Protein AF-A0A960L2B5-F1 (afdb_monomer)

Secondary structure (DSSP, 8-state):
------TTHHHHHHHHHHTT-EEEEEE--------SSSPPPPP-----EEEEE--SSHHHHHHTTTT-HHHHTT------PPPP-

Nearest PDB structures (foldseek):
  5d4p-assembly1_A  TM=3.822E-01  e=1.487E+00  Thiomonas arsenitoxydans
  4aff-assembly1_A  TM=2.546E-01  e=8.773E+00  Synechococcus elongatus

Mean predicted aligned error: 6.1 Å

Solvent-accessible surface area (backbone atoms only — not comparable to full-atom values): 5751 Å² total; per-residue (Å²): 141,79,85,68,79,57,73,51,49,64,65,33,52,50,56,43,45,73,70,72,29,54,71,54,65,47,76,44,72,92,85,84,63,78,51,97,74,73,85,47,66,78,81,78,76,94,59,63,53,54,74,43,70,65,64,96,48,71,72,61,49,58,62,64,45,68,68,32,44,53,50,75,70,72,49,88,78,88,88,77,88,76,84,87,129

Foldseek 3Di:
DCPPPPLLVVVLVVVQVVVVFWPDKDFDDDDDFDDPDDDTDPDDDDDGMDTGTDDPDPVVVVVSCVSVSCVVVVHDDDDDDDDDD

Sequence (85 aa):
DCSRETTGWDSYLDTLRATGRFEGGSAIGDGQSFRKEGTPAALTLELDGFFRVRAANLAEVVVLLDGNPVYEAGGTVEIRELPQS

Radius of gyration: 15.85 Å; Cα contacts (8 Å, |Δi|>4): 66; chains: 1; bounding box: 33×40×38 Å

Structure (mmCIF, N/CA/C/O backbone):
data_AF-A0A960L2B5-F1
#
_entry.id   AF-A0A960L2B5-F1
#
loop_
_atom_site.group_PDB
_atom_site.id
_atom_site.type_symbol
_atom_site.label_atom_id
_atom_site.label_alt_id
_atom_site.label_comp_id
_atom_site.label_asym_id
_atom_site.label_entity_id
_atom_site.label_seq_id
_atom_site.pdbx_PDB_ins_code
_atom_site.Cartn_x
_atom_site.Cartn_y
_atom_site.Cartn_z
_atom_site.occupancy
_atom_site.B_iso_or_equiv
_atom_site.auth_seq_id
_atom_site.auth_comp_id
_atom_site.auth_asym_id
_atom_site.auth_atom_id
_atom_site.pdbx_PDB_model_num
ATOM 1 N N . ASP A 1 1 ? -18.849 -20.810 -15.201 1.00 35.84 1 ASP A N 1
ATOM 2 C CA . ASP A 1 1 ? -18.706 -21.172 -13.788 1.0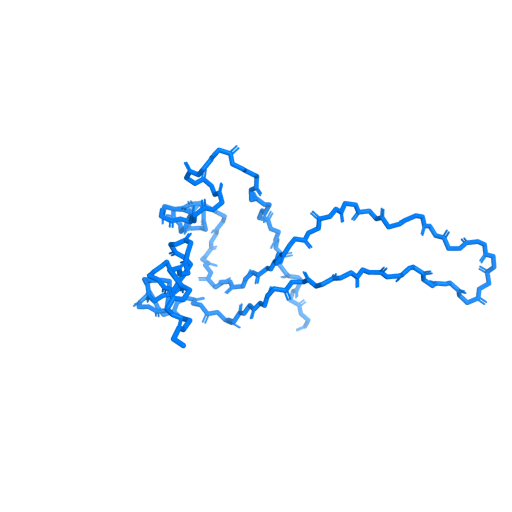0 35.84 1 ASP A CA 1
ATOM 3 C C . ASP A 1 1 ? -17.273 -20.863 -13.394 1.00 35.84 1 ASP A C 1
ATOM 5 O O . ASP A 1 1 ? -16.377 -21.655 -13.642 1.00 35.84 1 ASP A O 1
ATOM 9 N N . CYS A 1 2 ? -17.031 -19.610 -13.013 1.00 34.12 2 CYS A N 1
ATOM 10 C CA . CYS A 1 2 ? -15.696 -19.089 -12.724 1.00 34.12 2 CYS A CA 1
ATOM 11 C C . CYS A 1 2 ? -15.722 -18.522 -11.310 1.00 34.12 2 CYS A C 1
ATOM 13 O O . CYS A 1 2 ? -15.579 -17.317 -11.115 1.00 34.12 2 CYS A O 1
ATOM 15 N N . SER A 1 3 ? -15.948 -19.399 -10.336 1.00 47.00 3 SER A N 1
ATOM 16 C CA . SER A 1 3 ? -15.622 -19.155 -8.934 1.00 47.00 3 SER A CA 1
ATOM 17 C C . SER A 1 3 ? -14.103 -19.051 -8.848 1.00 47.00 3 SER A C 1
ATOM 19 O O . SER A 1 3 ? -13.399 -20.012 -8.550 1.00 47.00 3 SER A O 1
ATOM 21 N N 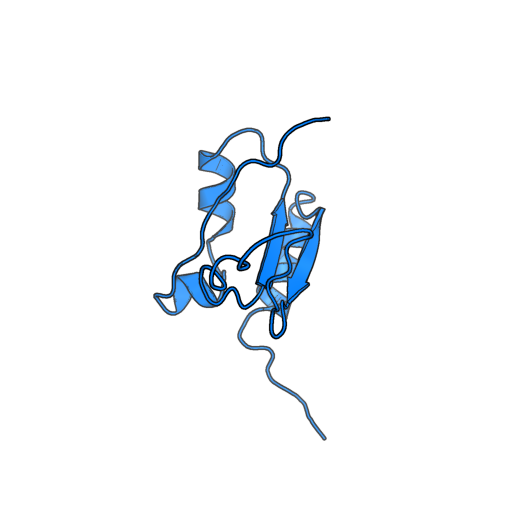. ARG A 1 4 ? -13.570 -17.903 -9.268 1.00 44.16 4 ARG A N 1
ATOM 22 C CA . ARG A 1 4 ? -12.176 -17.555 -9.052 1.00 44.16 4 ARG A CA 1
ATOM 23 C C . ARG A 1 4 ? -12.079 -17.365 -7.549 1.00 44.16 4 ARG A C 1
ATOM 25 O O . ARG A 1 4 ? -12.474 -16.322 -7.056 1.00 44.16 4 ARG A O 1
ATOM 32 N N . GLU A 1 5 ? -11.644 -18.400 -6.843 1.00 46.94 5 GLU A N 1
ATOM 33 C CA . GLU A 1 5 ? -11.117 -18.293 -5.487 1.00 46.94 5 GLU A CA 1
ATOM 34 C C . GLU A 1 5 ? -10.134 -17.115 -5.502 1.00 46.94 5 GLU A C 1
ATOM 36 O O . GLU A 1 5 ? -9.029 -17.198 -6.045 1.00 46.94 5 GLU A O 1
ATOM 41 N N . THR A 1 6 ? -10.584 -15.955 -5.042 1.00 52.12 6 THR A N 1
ATOM 42 C CA . THR A 1 6 ? -9.819 -14.713 -5.030 1.00 52.12 6 THR A CA 1
ATOM 43 C C . THR A 1 6 ? -8.800 -14.806 -3.910 1.00 52.12 6 THR A C 1
ATOM 45 O O . THR A 1 6 ? -9.030 -14.220 -2.864 1.00 52.12 6 THR A O 1
ATOM 48 N N . THR A 1 7 ? -7.734 -15.595 -4.093 1.00 66.75 7 THR A N 1
ATOM 49 C CA . THR A 1 7 ? -6.370 -15.412 -3.542 1.00 66.75 7 THR A CA 1
ATOM 50 C C . THR A 1 7 ? -6.214 -14.909 -2.087 1.00 66.75 7 THR A C 1
ATOM 52 O O . THR A 1 7 ? -5.159 -14.404 -1.746 1.00 66.75 7 THR A O 1
ATOM 55 N N . GLY A 1 8 ? -7.216 -15.032 -1.210 1.00 86.75 8 GLY A N 1
ATOM 56 C CA . GLY A 1 8 ? -7.306 -14.354 0.093 1.00 86.75 8 GLY A CA 1
ATOM 57 C C . GLY A 1 8 ? -7.695 -12.861 0.050 1.00 86.75 8 GLY A C 1
ATOM 58 O O . GLY A 1 8 ? -8.025 -12.294 1.091 1.00 86.75 8 GLY A O 1
ATOM 59 N N . TRP A 1 9 ? -7.711 -12.216 -1.123 1.00 91.19 9 TRP A N 1
ATOM 60 C CA . TRP A 1 9 ? -7.887 -10.760 -1.246 1.00 91.19 9 TRP A CA 1
ATOM 61 C C . TRP A 1 9 ? -9.253 -10.259 -0.788 1.00 91.19 9 TRP A C 1
ATOM 63 O O . TRP A 1 9 ? -9.307 -9.276 -0.055 1.00 91.19 9 TRP A O 1
ATOM 73 N N . ASP A 1 10 ? -10.342 -10.918 -1.183 1.00 91.94 10 ASP A N 1
ATOM 74 C CA . ASP A 1 10 ? -11.691 -10.466 -0.819 1.00 91.94 10 ASP A CA 1
ATOM 75 C C . ASP A 1 10 ? -11.882 -10.489 0.704 1.00 91.94 10 ASP A C 1
ATOM 77 O O . ASP A 1 10 ? -12.275 -9.484 1.296 1.00 91.94 10 ASP A O 1
ATOM 81 N N . SER A 1 11 ? -11.473 -11.585 1.355 1.00 94.00 11 SER A N 1
ATOM 82 C CA . SER A 1 11 ? -11.518 -11.710 2.816 1.00 94.00 11 SER A CA 1
ATOM 83 C C . SER A 1 11 ? -10.642 -10.670 3.516 1.00 94.00 11 SER A C 1
ATOM 85 O O . SER A 1 11 ? -11.055 -10.094 4.521 1.00 94.00 11 SER A O 1
ATOM 87 N N . TYR A 1 12 ?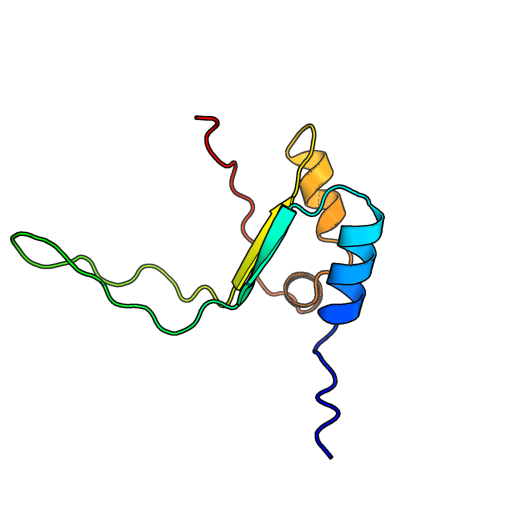 -9.432 -10.421 3.009 1.00 95.50 12 TYR A N 1
ATOM 88 C CA . TYR A 1 12 ? -8.533 -9.419 3.577 1.00 95.50 12 TYR A CA 1
ATOM 89 C C . TYR A 1 12 ? -9.107 -8.003 3.444 1.00 95.50 12 TYR A C 1
ATOM 91 O O . TYR A 1 12 ? -9.130 -7.242 4.413 1.00 95.50 12 TYR A O 1
ATOM 99 N N . LEU A 1 13 ? -9.629 -7.650 2.265 1.00 94.75 13 LEU A N 1
ATOM 100 C CA . LEU A 1 13 ? -10.240 -6.344 2.026 1.00 94.75 13 LEU A CA 1
ATOM 101 C C . LEU A 1 13 ? -11.502 -6.141 2.869 1.00 94.75 13 LEU A C 1
ATOM 103 O O . LEU A 1 13 ? -11.745 -5.021 3.316 1.00 94.75 13 LEU A O 1
ATOM 107 N N . ASP A 1 14 ? -12.279 -7.190 3.128 1.00 95.19 14 ASP A N 1
ATOM 108 C CA . ASP A 1 14 ? -13.433 -7.121 4.025 1.00 95.19 14 ASP A CA 1
ATOM 109 C C . ASP A 1 14 ? -13.019 -6.879 5.479 1.00 95.19 14 ASP A C 1
ATOM 111 O O . ASP A 1 14 ? -13.572 -5.984 6.125 1.00 95.19 14 ASP A O 1
ATOM 115 N N . THR A 1 15 ? -11.984 -7.567 5.970 1.00 95.00 15 THR A N 1
ATOM 116 C CA . THR A 1 15 ? -11.383 -7.276 7.282 1.00 95.00 15 THR A CA 1
ATOM 117 C C . THR A 1 15 ? -10.889 -5.832 7.347 1.00 95.00 15 THR A C 1
ATOM 119 O O . THR A 1 15 ? -11.188 -5.107 8.298 1.00 95.00 15 THR A O 1
ATOM 122 N N . LEU A 1 16 ? -10.198 -5.366 6.303 1.00 95.44 16 LEU A N 1
ATOM 123 C CA . LEU A 1 16 ? -9.669 -4.008 6.240 1.00 95.44 16 LEU A CA 1
ATOM 124 C C . LEU A 1 16 ? -10.787 -2.957 6.234 1.00 95.44 16 LEU A C 1
ATOM 126 O O . LEU A 1 16 ? -10.692 -1.951 6.938 1.00 95.44 16 LEU A O 1
ATOM 130 N N . ARG A 1 17 ? -11.880 -3.194 5.501 1.00 96.12 17 ARG A N 1
ATOM 131 C CA . ARG A 1 17 ? -13.083 -2.346 5.522 1.00 96.12 17 ARG A CA 1
ATOM 132 C C . ARG A 1 17 ? -13.741 -2.329 6.896 1.00 96.12 17 ARG A C 1
ATOM 134 O O . ARG A 1 17 ? -14.127 -1.254 7.351 1.00 96.12 17 ARG A O 1
ATOM 141 N N . ALA A 1 18 ? -13.822 -3.473 7.575 1.00 96.56 18 ALA A N 1
ATOM 142 C CA . ALA A 1 18 ? -14.406 -3.575 8.911 1.00 96.56 18 ALA A CA 1
ATOM 143 C C . ALA A 1 18 ? -13.652 -2.734 9.961 1.00 96.56 18 ALA A C 1
ATOM 145 O O . ALA A 1 18 ? -14.256 -2.294 10.936 1.00 96.56 18 ALA A O 1
ATOM 146 N N . THR A 1 19 ? -12.367 -2.428 9.739 1.00 94.69 19 THR A N 1
ATOM 147 C CA . THR A 1 19 ? -11.613 -1.493 10.599 1.00 94.69 19 THR A CA 1
ATOM 148 C C . THR A 1 19 ? -12.062 -0.031 10.473 1.00 94.69 19 THR A C 1
ATOM 150 O O . THR A 1 19 ? -11.682 0.801 11.296 1.00 94.69 19 THR A O 1
ATOM 153 N N . GLY A 1 20 ? -12.809 0.321 9.419 1.00 96.62 20 GLY A N 1
ATOM 154 C CA . GLY A 1 20 ? -13.157 1.704 9.079 1.00 96.62 20 GLY A CA 1
ATOM 155 C C . GLY A 1 20 ? -11.989 2.540 8.537 1.00 96.62 20 GLY A C 1
ATOM 156 O O . GLY A 1 20 ? -12.150 3.738 8.316 1.00 96.62 20 GLY A O 1
ATOM 157 N N . ARG A 1 21 ? -10.812 1.933 8.323 1.00 95.50 21 ARG A N 1
ATOM 158 C CA . ARG A 1 21 ? -9.591 2.623 7.872 1.00 95.50 21 ARG A CA 1
ATOM 159 C C . ARG A 1 21 ? -9.376 2.578 6.363 1.00 95.50 21 ARG A C 1
ATOM 161 O O . ARG A 1 21 ? -8.543 3.325 5.867 1.00 95.50 21 ARG A O 1
ATOM 168 N N . PHE A 1 22 ? -10.075 1.711 5.635 1.00 96.50 22 PHE A N 1
ATOM 169 C CA . PHE A 1 22 ? -9.879 1.522 4.197 1.00 96.50 22 PHE A CA 1
ATOM 170 C C . PHE A 1 22 ? -10.393 2.710 3.368 1.00 96.50 22 PHE A C 1
ATOM 172 O O . PHE A 1 22 ? -11.561 3.079 3.459 1.00 96.50 22 PHE A O 1
ATOM 179 N N . GLU A 1 23 ? -9.541 3.260 2.500 1.00 96.00 23 GLU A N 1
ATOM 180 C CA . GLU A 1 23 ? -9.850 4.412 1.635 1.00 96.00 23 GLU A CA 1
ATOM 181 C C . GLU A 1 23 ? -9.912 4.045 0.138 1.00 96.00 23 GLU A C 1
ATOM 183 O O . GLU A 1 23 ? -9.896 4.911 -0.745 1.00 96.00 23 GLU A O 1
ATOM 188 N N . GLY A 1 24 ? -9.969 2.750 -0.170 1.00 94.12 24 GLY A N 1
ATOM 189 C CA . GLY A 1 24 ? -9.986 2.237 -1.536 1.00 94.12 24 GLY A CA 1
ATOM 190 C C . GLY A 1 24 ? -8.622 1.753 -2.020 1.00 94.12 24 GLY A C 1
ATOM 191 O O . GLY A 1 24 ? -7.592 1.932 -1.374 1.00 94.12 24 GLY A O 1
ATOM 192 N N . GLY A 1 25 ? -8.630 1.128 -3.187 1.00 92.94 25 GLY A N 1
ATOM 193 C CA . GLY A 1 25 ? -7.465 0.516 -3.806 1.00 92.94 25 GLY A CA 1
ATOM 194 C C . GLY A 1 25 ? -7.836 -0.059 -5.162 1.00 92.94 25 GLY A C 1
ATOM 195 O O . GLY A 1 25 ? -9.011 -0.063 -5.536 1.00 92.94 25 GLY A O 1
ATOM 196 N N . SER A 1 26 ? -6.836 -0.521 -5.896 1.00 91.31 26 SER A N 1
ATOM 197 C CA . SER A 1 26 ? -7.030 -1.158 -7.192 1.00 91.31 26 SER A CA 1
ATOM 198 C C . SER A 1 26 ? -5.864 -2.078 -7.511 1.00 91.31 26 SER A C 1
ATOM 200 O O . SER A 1 26 ? -4.731 -1.820 -7.104 1.00 91.31 26 SER A O 1
ATOM 202 N N . ALA A 1 27 ? -6.142 -3.099 -8.318 1.00 90.88 27 ALA A N 1
ATOM 203 C CA . ALA A 1 27 ? -5.105 -3.743 -9.108 1.00 90.88 27 ALA A CA 1
ATOM 204 C C . ALA A 1 27 ? -4.505 -2.733 -10.102 1.00 90.88 27 ALA A C 1
ATOM 206 O O . ALA A 1 27 ? -5.194 -1.811 -10.561 1.00 90.88 27 ALA A O 1
ATOM 207 N N . ILE A 1 28 ? -3.229 -2.914 -10.419 1.00 88.25 28 ILE A N 1
ATOM 208 C CA . ILE A 1 28 ? -2.485 -2.158 -11.424 1.00 88.25 28 ILE A CA 1
ATOM 209 C C . ILE A 1 28 ? -2.201 -3.113 -12.588 1.00 88.25 28 ILE A C 1
ATOM 211 O O . ILE A 1 28 ? -1.797 -4.253 -12.384 1.00 88.25 28 ILE A O 1
ATOM 215 N N . GLY A 1 29 ? -2.487 -2.663 -13.810 1.00 84.44 29 GLY A N 1
ATOM 216 C CA . GLY A 1 29 ? -2.123 -3.379 -15.033 1.00 84.44 29 GLY A CA 1
ATOM 217 C C . GLY A 1 29 ? -0.801 -2.875 -15.606 1.00 84.44 29 GLY A C 1
ATOM 218 O O . GLY A 1 29 ? -0.089 -2.099 -14.971 1.00 84.44 29 GLY A O 1
ATOM 219 N N . ASP A 1 30 ? -0.506 -3.266 -16.842 1.00 85.81 30 ASP A N 1
ATOM 220 C CA . ASP A 1 30 ? 0.720 -2.854 -17.525 1.00 85.81 30 ASP A CA 1
ATOM 221 C C . ASP A 1 30 ? 0.878 -1.325 -17.595 1.00 85.81 30 ASP A C 1
ATOM 223 O O . ASP A 1 30 ? -0.081 -0.571 -17.797 1.00 85.81 30 ASP A O 1
ATOM 227 N N . GLY A 1 31 ? 2.121 -0.866 -17.447 1.00 84.69 31 GLY A N 1
ATOM 228 C CA . GLY A 1 31 ? 2.485 0.548 -17.483 1.00 84.69 31 GLY A CA 1
ATOM 229 C C . GLY A 1 31 ? 3.162 0.972 -18.786 1.00 84.69 31 GLY A C 1
ATOM 230 O O . GLY A 1 31 ? 3.660 0.154 -19.558 1.00 84.69 31 GLY A O 1
ATOM 231 N N . GLN A 1 32 ? 3.235 2.286 -19.009 1.00 88.38 32 GLN A N 1
ATOM 232 C CA . GLN A 1 32 ? 4.069 2.907 -20.041 1.00 88.38 32 GLN A CA 1
ATOM 233 C C . GLN A 1 32 ? 4.663 4.221 -19.515 1.00 88.38 32 GLN A C 1
ATOM 235 O O . GLN A 1 32 ? 3.981 4.992 -18.839 1.00 88.38 32 GLN A O 1
ATOM 240 N N . SER A 1 33 ? 5.932 4.484 -19.831 1.00 92.25 33 SER A N 1
ATOM 241 C CA . SER A 1 33 ? 6.617 5.726 -19.454 1.00 92.25 33 SER A CA 1
ATOM 242 C C . SER A 1 33 ? 6.574 6.741 -20.589 1.00 92.25 33 SER A C 1
ATOM 244 O O . SER A 1 33 ? 6.985 6.448 -21.712 1.00 92.25 33 SER A O 1
ATOM 246 N N . PHE A 1 34 ? 6.171 7.972 -20.279 1.00 92.69 34 PHE A N 1
ATOM 247 C CA . PHE A 1 34 ? 6.128 9.077 -21.235 1.00 92.69 34 PHE A CA 1
ATOM 248 C C . PHE A 1 34 ? 6.905 10.284 -20.710 1.00 92.69 34 PHE A C 1
ATOM 250 O O . PHE A 1 34 ? 6.943 10.550 -19.510 1.00 92.69 34 PHE A O 1
ATOM 257 N N . ARG A 1 35 ? 7.516 11.043 -21.621 1.00 95.19 35 ARG A N 1
ATOM 258 C CA . ARG A 1 35 ? 8.209 12.299 -21.325 1.00 95.19 35 ARG A CA 1
ATOM 259 C C . ARG A 1 35 ? 7.938 13.286 -22.451 1.00 95.19 35 ARG A C 1
ATOM 261 O O . ARG A 1 35 ? 7.921 12.894 -23.612 1.00 95.19 35 ARG A O 1
ATOM 268 N N . LYS A 1 36 ? 7.726 14.560 -22.103 1.00 95.12 36 LYS A N 1
ATOM 269 C CA . LYS A 1 36 ? 7.437 15.614 -23.089 1.00 95.12 36 LYS A CA 1
ATOM 270 C C . LYS A 1 36 ? 8.605 15.836 -24.056 1.00 95.12 36 LYS A C 1
ATOM 272 O O . LYS A 1 36 ? 8.382 16.008 -25.246 1.00 95.12 36 LYS A O 1
ATOM 277 N N . GLU A 1 37 ? 9.833 15.818 -23.540 1.00 94.31 37 GLU A N 1
ATOM 278 C CA . GLU A 1 37 ? 11.063 16.002 -24.315 1.00 94.31 37 GLU A CA 1
ATOM 279 C C . GLU A 1 37 ? 12.175 15.095 -23.777 1.00 94.31 37 GLU A C 1
ATOM 281 O O . GLU A 1 37 ? 12.341 14.963 -22.562 1.00 94.31 37 GLU A O 1
ATOM 286 N N . GLY A 1 38 ? 12.953 14.497 -24.682 1.00 89.94 38 GLY A N 1
ATOM 287 C CA . GLY A 1 38 ? 13.998 13.523 -24.355 1.00 89.94 38 GLY A CA 1
ATOM 288 C C . GLY A 1 38 ? 13.459 12.120 -24.059 1.00 89.94 38 GLY A C 1
ATOM 289 O O . GLY A 1 38 ? 12.257 11.867 -24.097 1.00 89.94 38 GLY A O 1
ATOM 290 N N . THR A 1 39 ? 14.362 11.186 -23.762 1.00 91.62 39 THR A N 1
ATOM 291 C CA . THR A 1 39 ? 14.004 9.783 -23.518 1.00 91.62 39 THR A CA 1
ATOM 292 C C . THR A 1 39 ? 13.267 9.635 -22.178 1.00 91.62 39 THR A C 1
ATOM 294 O O . THR A 1 39 ? 13.774 10.121 -21.154 1.00 91.62 39 THR A O 1
ATOM 297 N N . PRO A 1 40 ? 12.078 8.995 -22.152 1.00 92.69 40 PRO A N 1
ATOM 298 C CA . PRO A 1 40 ? 11.418 8.610 -20.910 1.00 92.69 40 PRO A CA 1
ATOM 299 C C . PRO A 1 40 ? 12.288 7.648 -20.099 1.00 92.69 40 PRO A C 1
ATOM 301 O O . PRO A 1 40 ? 13.018 6.833 -20.661 1.00 92.69 40 PRO A O 1
ATOM 304 N N . ALA A 1 41 ? 12.207 7.733 -18.773 1.00 89.50 41 ALA A N 1
ATOM 305 C CA . ALA A 1 41 ? 12.836 6.739 -17.914 1.00 89.50 41 ALA A CA 1
ATOM 306 C C . ALA A 1 41 ? 12.169 5.366 -18.109 1.00 89.50 41 ALA A C 1
ATOM 308 O O . ALA A 1 41 ? 10.991 5.287 -18.466 1.00 89.50 41 ALA A O 1
ATOM 309 N N . ALA A 1 42 ? 12.911 4.290 -17.847 1.00 86.50 42 ALA A N 1
ATOM 310 C CA . ALA A 1 42 ? 12.327 2.954 -17.786 1.00 86.50 42 ALA A CA 1
ATOM 311 C C . ALA A 1 42 ? 11.225 2.894 -16.717 1.00 86.50 42 ALA A C 1
ATOM 313 O O . ALA A 1 42 ? 11.260 3.647 -15.740 1.00 86.50 42 ALA A O 1
ATOM 314 N N . LEU A 1 43 ? 10.256 1.997 -16.903 1.00 84.75 43 LEU A N 1
ATOM 315 C CA . LEU A 1 43 ? 9.280 1.704 -15.860 1.00 84.75 43 LEU A CA 1
ATOM 316 C C . LEU A 1 43 ? 10.010 1.154 -14.636 1.00 84.75 43 LEU A C 1
ATOM 318 O O . LEU A 1 43 ? 10.783 0.200 -14.723 1.00 84.75 43 LEU A O 1
ATOM 322 N N . THR A 1 44 ? 9.790 1.797 -13.501 1.00 67.25 44 THR A N 1
ATOM 323 C CA . THR A 1 44 ? 10.342 1.386 -12.216 1.00 67.25 44 THR A CA 1
ATOM 324 C C . THR A 1 44 ? 9.383 0.410 -11.540 1.00 67.25 44 THR A C 1
ATOM 326 O O . THR A 1 44 ? 8.350 0.854 -11.053 1.00 67.25 44 THR A O 1
ATOM 329 N N . LEU A 1 45 ? 9.785 -0.868 -11.477 1.00 69.81 45 LEU A N 1
ATOM 330 C CA . LEU A 1 45 ? 9.152 -1.990 -10.758 1.00 69.81 45 LEU A CA 1
ATOM 331 C C . LEU A 1 45 ? 7.741 -2.410 -11.231 1.00 69.81 45 LEU A C 1
ATOM 333 O O . LEU A 1 45 ? 6.888 -1.579 -11.528 1.00 69.81 45 LEU A O 1
ATOM 337 N N . GLU A 1 46 ? 7.483 -3.719 -11.249 1.00 73.19 46 GLU A N 1
ATOM 338 C CA . GLU A 1 46 ? 6.137 -4.274 -11.439 1.00 73.19 46 GLU A CA 1
ATOM 339 C C . GLU A 1 46 ? 5.370 -4.189 -10.113 1.00 73.19 46 GLU A C 1
ATOM 341 O O . GLU A 1 46 ? 5.610 -4.968 -9.194 1.00 73.19 46 GLU A O 1
ATOM 346 N N . LEU A 1 47 ? 4.477 -3.204 -10.000 1.00 83.38 47 LEU A N 1
ATOM 347 C CA . LEU A 1 47 ? 3.452 -3.165 -8.958 1.00 83.38 47 LEU A CA 1
ATOM 348 C C . LEU A 1 47 ? 2.184 -3.809 -9.519 1.00 83.38 47 LEU A C 1
ATOM 350 O O . LEU A 1 47 ? 1.700 -3.394 -10.569 1.00 83.38 47 LEU A O 1
ATOM 354 N N . ASP A 1 48 ? 1.639 -4.791 -8.812 1.00 86.12 48 ASP A N 1
ATOM 355 C CA . ASP A 1 48 ? 0.418 -5.518 -9.179 1.00 86.12 48 ASP A CA 1
ATOM 356 C C . ASP A 1 48 ? -0.856 -4.870 -8.609 1.00 86.12 48 ASP A C 1
ATOM 358 O O . ASP A 1 48 ? -1.971 -5.116 -9.080 1.00 86.12 48 ASP A O 1
ATOM 362 N N . GLY A 1 49 ? -0.710 -3.987 -7.622 1.00 91.12 49 GLY A N 1
ATOM 363 C CA . GLY A 1 49 ? -1.815 -3.241 -7.042 1.00 91.12 49 GLY A CA 1
ATOM 364 C C . GLY A 1 49 ? -1.408 -2.288 -5.928 1.00 91.12 49 GLY A C 1
ATOM 365 O O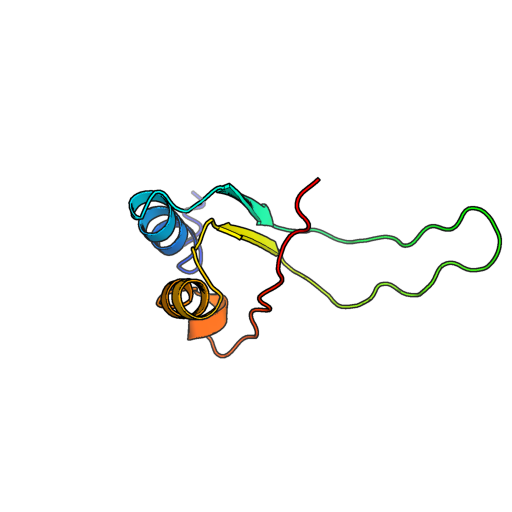 . GLY A 1 49 ? -0.248 -2.183 -5.535 1.00 91.12 49 GLY A O 1
ATOM 366 N N . PHE A 1 50 ? -2.400 -1.568 -5.413 1.00 93.75 50 PHE A N 1
ATOM 367 C CA . PHE A 1 50 ? -2.263 -0.742 -4.222 1.00 93.75 50 PHE A CA 1
ATOM 368 C C . PHE A 1 50 ? -3.572 -0.686 -3.436 1.00 93.75 50 PHE A C 1
ATOM 370 O O . PHE A 1 50 ? -4.668 -0.835 -3.982 1.00 93.75 50 PHE A O 1
ATOM 377 N N . PHE A 1 51 ? -3.459 -0.372 -2.152 1.00 95.00 51 PHE A N 1
ATOM 378 C CA . PHE A 1 51 ? -4.577 0.048 -1.322 1.00 95.00 51 PHE A CA 1
ATOM 379 C C . PHE A 1 51 ? -4.156 1.215 -0.435 1.00 95.00 51 PHE A C 1
ATOM 381 O O . PHE A 1 51 ? -2.974 1.424 -0.169 1.00 95.00 51 PHE A O 1
ATOM 388 N N . ARG A 1 52 ? -5.134 2.004 0.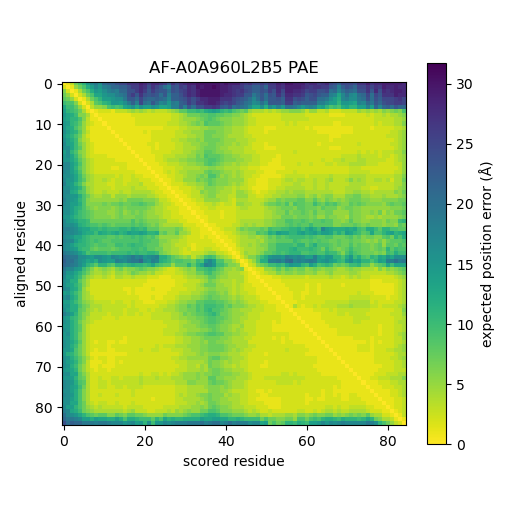001 1.00 96.56 52 ARG A N 1
ATOM 389 C CA . ARG A 1 52 ? -4.931 3.147 0.886 1.00 96.56 52 ARG A CA 1
ATOM 390 C C . ARG A 1 52 ? -5.668 2.911 2.188 1.00 96.56 52 ARG A C 1
ATOM 392 O O . ARG A 1 52 ? -6.802 2.425 2.193 1.00 96.56 52 ARG A O 1
ATOM 399 N N . VAL A 1 53 ? -5.020 3.282 3.281 1.00 96.62 53 VAL A N 1
ATOM 400 C CA . VAL A 1 53 ? -5.588 3.219 4.623 1.00 96.62 53 VAL A CA 1
ATOM 401 C C . VAL A 1 53 ? -5.298 4.501 5.376 1.00 96.62 53 VAL A C 1
ATOM 403 O O . VAL A 1 53 ? -4.263 5.133 5.173 1.00 96.62 53 VAL A O 1
ATOM 406 N N . ARG A 1 54 ? -6.195 4.846 6.293 1.00 95.69 54 ARG A N 1
ATOM 407 C CA . ARG A 1 54 ? -5.979 5.886 7.289 1.00 95.69 54 ARG A CA 1
ATOM 408 C C . ARG A 1 54 ? -5.486 5.271 8.592 1.00 95.69 54 ARG A C 1
ATOM 410 O O . ARG A 1 54 ? -6.127 4.381 9.143 1.00 95.69 54 ARG A O 1
ATOM 417 N N . ALA A 1 55 ? -4.384 5.788 9.112 1.00 94.44 55 ALA A N 1
ATOM 418 C CA . ALA A 1 55 ? -3.814 5.385 10.391 1.00 94.44 55 ALA A CA 1
ATOM 419 C C . ALA A 1 55 ? -3.136 6.586 11.057 1.00 94.44 55 ALA A C 1
ATOM 421 O O . ALA A 1 55 ? -2.779 7.547 10.375 1.00 94.44 55 ALA A O 1
ATOM 422 N N . ALA A 1 56 ? -2.960 6.546 12.378 1.00 92.81 56 ALA A N 1
ATOM 423 C CA . ALA A 1 56 ? -2.318 7.641 13.106 1.00 92.81 56 ALA A CA 1
ATOM 424 C C . ALA A 1 56 ? -0.792 7.665 12.923 1.00 92.81 56 ALA A C 1
ATOM 426 O O . ALA A 1 56 ? -0.157 8.695 13.136 1.00 92.81 56 ALA A O 1
ATOM 427 N N . ASN A 1 57 ? -0.194 6.521 12.585 1.00 92.75 57 ASN A N 1
ATOM 428 C CA . ASN A 1 57 ? 1.244 6.352 12.413 1.00 92.75 57 ASN A CA 1
ATOM 429 C C . ASN A 1 57 ? 1.555 5.066 11.627 1.00 92.75 57 ASN A C 1
ATOM 431 O O . ASN A 1 57 ? 0.683 4.223 11.412 1.00 92.75 57 ASN A O 1
ATOM 435 N N . LEU A 1 58 ? 2.823 4.900 11.243 1.00 93.12 58 LEU A N 1
ATOM 436 C CA . LEU A 1 58 ? 3.296 3.744 10.480 1.00 93.12 58 LEU A CA 1
ATOM 437 C C . LEU A 1 58 ? 3.102 2.407 11.216 1.00 93.12 58 LEU A C 1
ATOM 439 O O . LEU A 1 58 ? 2.776 1.408 10.581 1.00 93.12 58 LEU A O 1
ATOM 443 N N . ALA A 1 59 ? 3.273 2.373 12.541 1.00 94.31 59 ALA A N 1
ATOM 444 C CA . ALA A 1 59 ? 3.159 1.135 13.314 1.00 94.31 59 ALA A CA 1
ATOM 445 C C . ALA A 1 59 ? 1.739 0.552 13.250 1.00 94.31 59 ALA A C 1
ATOM 447 O O . ALA A 1 59 ? 1.576 -0.659 13.130 1.00 94.31 59 ALA A O 1
ATOM 448 N N . GLU A 1 60 ? 0.711 1.405 13.246 1.00 94.94 60 GLU A N 1
ATOM 449 C CA . GLU A 1 60 ? -0.672 0.970 13.031 1.00 94.94 60 GLU A CA 1
ATOM 450 C C . GLU A 1 60 ? -0.902 0.383 11.635 1.00 94.94 60 GLU A C 1
ATOM 452 O O . GLU A 1 60 ? -1.708 -0.533 11.504 1.00 94.94 60 GLU A O 1
ATOM 457 N N . VAL A 1 61 ? -0.208 0.877 10.603 1.00 95.50 61 VAL A N 1
ATOM 458 C CA . VAL A 1 61 ? -0.315 0.338 9.236 1.00 95.50 61 VAL A CA 1
ATOM 459 C C . VAL A 1 61 ? 0.341 -1.034 9.136 1.00 95.50 61 VAL A C 1
ATOM 461 O O . VAL A 1 61 ? -0.208 -1.915 8.486 1.00 95.50 61 VAL A O 1
ATOM 464 N N . VAL A 1 62 ? 1.475 -1.244 9.812 1.00 96.06 62 VAL A N 1
ATOM 465 C CA . VAL A 1 62 ? 2.161 -2.547 9.830 1.00 96.06 62 VAL A CA 1
ATOM 466 C C . VAL A 1 62 ? 1.254 -3.644 10.389 1.00 96.06 62 VAL A C 1
ATOM 468 O O . VAL A 1 62 ? 1.227 -4.738 9.841 1.00 96.06 62 VAL A O 1
ATOM 471 N N . VAL A 1 63 ? 0.455 -3.350 11.421 1.00 95.75 63 VAL A N 1
ATOM 472 C CA . VAL A 1 63 ? -0.521 -4.311 11.970 1.00 95.75 63 VAL A CA 1
ATOM 473 C C . VAL A 1 63 ? -1.590 -4.695 10.941 1.00 95.75 63 VAL A C 1
ATOM 475 O O . VAL A 1 63 ? -2.076 -5.818 10.958 1.00 95.75 63 VAL A O 1
ATOM 478 N N . LEU A 1 64 ? -1.939 -3.792 10.019 1.00 95.56 64 LEU A N 1
ATOM 479 C CA . LEU A 1 64 ? -2.916 -4.072 8.964 1.00 95.56 64 LEU A CA 1
ATOM 480 C C . LEU A 1 64 ? -2.369 -4.996 7.868 1.00 95.56 64 LEU A C 1
ATOM 482 O O . LEU A 1 64 ? -3.148 -5.382 7.007 1.00 95.56 64 LEU A O 1
ATOM 486 N N . LEU A 1 65 ? -1.074 -5.339 7.873 1.00 96.00 65 LEU A N 1
ATOM 487 C CA . LEU A 1 65 ? -0.516 -6.333 6.950 1.00 96.00 65 LEU A CA 1
ATOM 488 C C . LEU A 1 65 ? -0.911 -7.770 7.312 1.00 96.00 65 LEU A C 1
ATOM 490 O O . LEU A 1 65 ? -0.803 -8.637 6.451 1.00 96.00 65 LEU A O 1
ATOM 494 N N . ASP A 1 66 ? -1.366 -8.018 8.544 1.00 95.69 66 ASP A N 1
ATOM 495 C CA . ASP A 1 66 ? -1.834 -9.338 8.975 1.00 95.69 66 ASP A CA 1
ATOM 496 C C . ASP A 1 66 ? -2.982 -9.824 8.078 1.00 95.69 66 ASP A C 1
ATOM 498 O O . ASP A 1 66 ? -3.993 -9.136 7.891 1.00 95.69 66 ASP A O 1
ATOM 502 N N . GLY A 1 67 ? -2.799 -10.997 7.473 1.00 94.50 67 GLY A N 1
ATOM 503 C CA . GLY A 1 67 ? -3.751 -11.570 6.526 1.00 94.50 67 GLY A CA 1
ATOM 504 C C . GLY A 1 67 ? -3.702 -10.966 5.119 1.00 94.50 67 GLY A C 1
ATOM 505 O O . GLY A 1 67 ? -4.515 -11.352 4.276 1.00 94.50 67 GLY A O 1
ATOM 506 N N . ASN A 1 68 ? -2.771 -10.050 4.821 1.00 95.62 68 ASN A N 1
ATOM 507 C CA . ASN A 1 68 ? -2.539 -9.594 3.453 1.00 95.62 68 ASN A CA 1
ATOM 508 C C . ASN A 1 68 ? -1.967 -10.756 2.624 1.00 95.62 68 ASN A C 1
ATOM 510 O O . ASN A 1 68 ? -0.859 -11.210 2.902 1.00 95.62 68 ASN A O 1
ATOM 514 N N . PRO A 1 69 ? -2.643 -11.211 1.558 1.00 93.88 69 PRO A N 1
ATOM 515 C CA . PRO A 1 69 ? -2.260 -12.449 0.881 1.00 93.88 69 PRO A CA 1
ATOM 516 C C . PRO A 1 69 ? -0.885 -12.407 0.202 1.00 93.88 69 PRO A C 1
ATOM 518 O O . PRO A 1 69 ? -0.257 -13.451 0.050 1.00 93.88 69 PRO A O 1
ATOM 521 N N . VAL A 1 70 ? -0.394 -11.227 -0.195 1.00 93.31 70 VAL A N 1
ATOM 522 C CA . VAL A 1 70 ? 0.964 -11.078 -0.745 1.00 93.31 70 VAL A CA 1
ATOM 523 C C . VAL A 1 70 ? 1.996 -11.183 0.370 1.00 93.31 70 VAL A C 1
ATOM 525 O O . VAL A 1 70 ? 2.986 -11.895 0.218 1.00 93.31 70 VAL A O 1
ATOM 528 N N . TYR A 1 71 ? 1.752 -10.509 1.495 1.00 95.19 71 TYR A N 1
ATOM 529 C CA . TYR A 1 71 ? 2.639 -10.551 2.655 1.00 95.19 71 TYR A CA 1
ATOM 530 C C . TYR A 1 71 ? 2.730 -11.967 3.245 1.00 95.19 71 TYR A C 1
ATOM 532 O O . TYR A 1 71 ? 3.830 -12.487 3.424 1.00 95.19 71 TYR A O 1
ATOM 540 N N . GLU A 1 72 ? 1.588 -12.633 3.442 1.00 95.38 72 GLU A N 1
ATOM 541 C CA . GLU A 1 72 ? 1.516 -14.004 3.969 1.00 95.38 72 GLU A CA 1
ATOM 542 C C . GLU A 1 72 ? 2.187 -15.036 3.046 1.00 95.38 72 GLU A C 1
ATOM 544 O O . GLU A 1 72 ? 2.728 -16.042 3.505 1.00 95.38 72 GLU A O 1
ATOM 549 N N . ALA A 1 73 ? 2.205 -14.786 1.733 1.00 92.94 73 ALA A N 1
ATOM 550 C CA . ALA A 1 73 ? 2.902 -15.628 0.762 1.00 92.94 73 ALA A CA 1
ATOM 551 C C . ALA A 1 73 ? 4.427 -15.384 0.709 1.00 92.94 73 ALA A C 1
ATOM 553 O O . ALA A 1 73 ? 5.113 -15.985 -0.120 1.00 92.94 73 ALA A O 1
ATOM 554 N N . GLY A 1 74 ? 4.972 -14.508 1.563 1.00 93.56 74 GLY A N 1
ATOM 555 C CA . GLY A 1 74 ? 6.387 -14.123 1.563 1.00 93.56 74 GLY A CA 1
ATOM 556 C C . GLY A 1 74 ? 6.758 -13.111 0.473 1.00 93.56 74 GLY A C 1
ATOM 557 O O . GLY A 1 74 ? 7.940 -12.936 0.174 1.00 93.56 74 GLY A O 1
ATOM 558 N N . GLY A 1 75 ? 5.762 -12.467 -0.139 1.00 91.31 75 GLY A N 1
ATOM 559 C CA . GLY A 1 75 ? 5.954 -11.346 -1.048 1.00 91.31 75 GLY A CA 1
ATOM 560 C C . GLY A 1 75 ? 6.281 -10.045 -0.312 1.00 91.31 75 GLY A C 1
ATOM 561 O O . GLY A 1 75 ? 6.367 -9.985 0.915 1.00 91.31 75 GL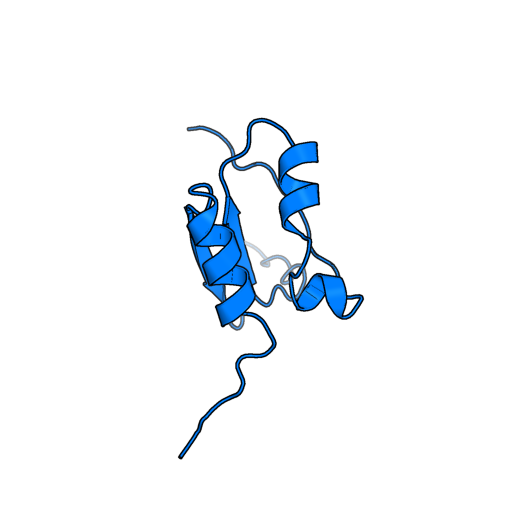Y A O 1
ATOM 562 N N . THR A 1 76 ? 6.448 -8.972 -1.081 1.00 92.62 76 THR A N 1
ATOM 563 C CA . THR A 1 76 ? 6.820 -7.657 -0.548 1.00 92.62 76 THR A CA 1
ATOM 564 C C . THR A 1 76 ? 5.640 -6.701 -0.629 1.00 92.62 76 THR A C 1
ATOM 566 O O . THR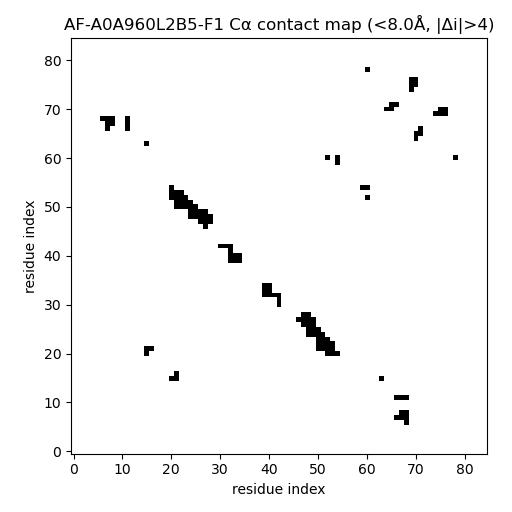 A 1 76 ? 5.062 -6.519 -1.696 1.00 92.62 76 THR A O 1
ATOM 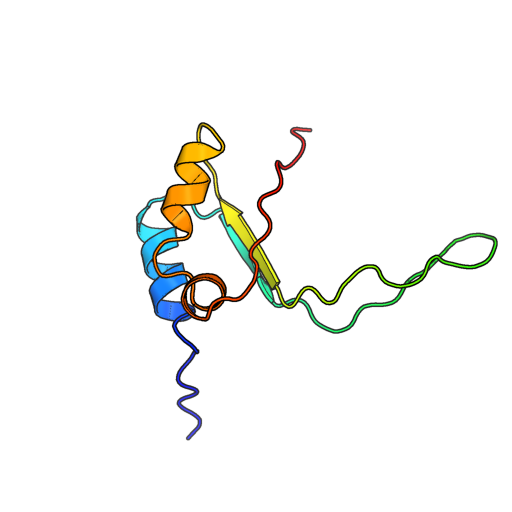569 N N . VAL A 1 77 ? 5.327 -6.038 0.486 1.00 94.19 77 VAL A N 1
ATOM 570 C CA . VAL A 1 77 ? 4.390 -4.910 0.531 1.00 94.19 77 VAL A CA 1
ATOM 571 C C . VAL A 1 77 ?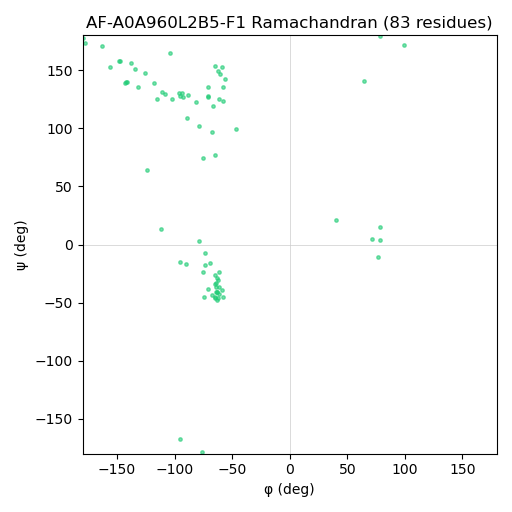 5.161 -3.662 0.943 1.00 94.19 77 VAL A C 1
ATOM 573 O O . VAL A 1 77 ? 5.818 -3.641 1.983 1.00 94.19 77 VAL A O 1
ATOM 576 N N . GLU A 1 78 ? 5.080 -2.612 0.132 1.00 94.56 78 GLU A N 1
ATOM 577 C CA . GLU A 1 78 ? 5.668 -1.314 0.456 1.00 94.56 78 GLU A CA 1
ATOM 578 C C . GLU A 1 78 ? 4.633 -0.405 1.127 1.00 94.56 78 GLU A C 1
ATOM 580 O O . GLU A 1 78 ? 3.537 -0.205 0.604 1.00 94.56 78 GLU A O 1
ATOM 585 N N . ILE A 1 79 ? 4.994 0.205 2.259 1.00 95.06 79 ILE A N 1
ATOM 586 C CA . ILE A 1 79 ? 4.171 1.230 2.912 1.00 95.06 79 ILE A CA 1
ATOM 587 C C . ILE A 1 79 ? 4.761 2.603 2.595 1.00 95.06 79 ILE A C 1
ATOM 589 O O . ILE A 1 79 ? 5.940 2.855 2.849 1.00 95.06 79 ILE A O 1
ATOM 593 N N . ARG A 1 80 ? 3.936 3.501 2.049 1.00 94.31 80 ARG A N 1
ATOM 594 C CA . ARG A 1 80 ? 4.320 4.879 1.723 1.00 94.31 80 ARG A CA 1
ATOM 595 C C . ARG A 1 80 ? 3.281 5.861 2.242 1.00 94.31 80 ARG A C 1
ATOM 597 O O . ARG A 1 80 ? 2.083 5.652 2.069 1.00 94.31 80 ARG A O 1
ATOM 604 N N . GLU A 1 81 ? 3.751 6.940 2.858 1.00 94.38 81 GLU A N 1
ATOM 605 C CA . GLU A 1 81 ? 2.888 8.043 3.273 1.00 94.38 81 GLU A CA 1
ATOM 606 C C . GLU A 1 81 ? 2.399 8.819 2.046 1.00 94.38 81 GLU A C 1
ATOM 608 O O . GLU A 1 81 ? 3.169 9.116 1.128 1.00 94.38 81 GLU A O 1
ATOM 613 N N . LEU A 1 82 ? 1.107 9.150 2.027 1.00 92.88 82 LEU A N 1
ATOM 614 C CA . LEU A 1 82 ? 0.536 10.020 1.006 1.00 92.88 82 LEU A CA 1
ATOM 615 C C . LEU A 1 82 ? 0.665 11.481 1.458 1.00 92.88 82 LEU A C 1
ATOM 617 O O . LEU A 1 82 ? 0.236 11.798 2.570 1.00 92.88 82 LEU A O 1
ATOM 621 N N . PRO A 1 83 ? 1.217 12.381 0.622 1.00 88.25 83 PRO A N 1
ATOM 622 C CA . PRO A 1 83 ? 1.286 13.799 0.946 1.00 88.25 83 PRO A CA 1
ATOM 623 C C . PRO A 1 83 ? -0.106 14.375 1.211 1.00 88.25 83 PRO A C 1
ATOM 625 O O . PRO A 1 83 ? -1.042 14.123 0.450 1.00 88.25 83 PRO A O 1
ATOM 628 N N . GLN A 1 84 ? -0.232 15.176 2.266 1.00 80.31 84 GLN A N 1
ATOM 629 C CA . GLN A 1 84 ? -1.426 15.982 2.497 1.00 80.31 84 GLN A CA 1
ATOM 630 C C . GLN A 1 84 ? -1.329 17.247 1.638 1.00 80.31 84 GLN A C 1
ATOM 632 O O . GLN A 1 84 ? -0.339 17.975 1.716 1.00 80.31 84 GLN A O 1
ATOM 637 N N . SER A 1 85 ? -2.328 17.458 0.783 1.00 68.25 85 SER A N 1
ATOM 638 C CA . SER A 1 85 ? -2.509 18.668 -0.030 1.00 68.25 85 SER A CA 1
ATOM 639 C C . SER A 1 85 ? -3.341 19.712 0.695 1.00 68.25 85 SER A C 1
ATOM 641 O O . SER A 1 85 ? -4.350 19.285 1.303 1.00 68.25 85 SER A O 1
#

pLDDT: mean 87.88, std 14.01, range [34.12, 96.62]